Protein AF-A0A1A8ASK8-F1 (afdb_monomer)

Structure (mmCIF, N/CA/C/O backbone):
data_AF-A0A1A8ASK8-F1
#
_entry.id   AF-A0A1A8ASK8-F1
#
loop_
_atom_site.group_PDB
_atom_site.id
_atom_site.type_symbol
_atom_site.label_atom_id
_atom_site.label_alt_id
_atom_site.label_comp_id
_atom_site.label_asym_id
_atom_site.label_entity_id
_atom_site.label_seq_id
_atom_site.pdbx_PDB_ins_code
_atom_site.Cartn_x
_atom_site.Cartn_y
_atom_site.Cartn_z
_atom_site.occupancy
_atom_site.B_iso_or_equiv
_atom_site.auth_seq_id
_atom_site.auth_comp_id
_atom_site.auth_asym_id
_atom_site.auth_atom_id
_atom_site.pdbx_PDB_model_num
ATOM 1 N N . SER A 1 1 ? 4.178 -23.818 9.067 1.00 85.94 1 SER A N 1
ATOM 2 C CA . SER A 1 1 ? 3.754 -25.024 8.319 1.00 85.94 1 SER A CA 1
ATOM 3 C C . SER A 1 1 ? 4.116 -24.909 6.836 1.00 85.94 1 SER A C 1
ATOM 5 O O . SER A 1 1 ? 4.292 -23.798 6.346 1.00 85.94 1 SER A O 1
ATOM 7 N N . LYS A 1 2 ? 4.253 -26.027 6.098 1.00 92.56 2 LYS A N 1
ATOM 8 C CA . LYS A 1 2 ? 4.436 -26.005 4.626 1.00 92.56 2 LYS A CA 1
ATOM 9 C C . LYS A 1 2 ? 3.231 -25.372 3.917 1.00 92.56 2 LYS A C 1
ATOM 11 O O . LYS A 1 2 ? 3.417 -24.671 2.931 1.00 92.56 2 LYS A O 1
ATOM 16 N N . LEU A 1 3 ? 2.033 -25.583 4.465 1.00 93.69 3 LEU A N 1
ATOM 17 C CA . LEU A 1 3 ? 0.782 -25.043 3.930 1.00 93.69 3 LEU A CA 1
ATOM 18 C C . LEU A 1 3 ? 0.718 -23.517 4.053 1.00 93.69 3 LEU A C 1
ATOM 20 O O . LEU A 1 3 ? 0.455 -22.853 3.065 1.00 93.69 3 LEU A O 1
ATOM 24 N N . GLU A 1 4 ? 1.079 -22.954 5.209 1.00 93.44 4 GLU A N 1
ATOM 25 C CA . GLU A 1 4 ? 1.133 -21.490 5.389 1.00 93.44 4 GLU A CA 1
ATOM 26 C C . GLU A 1 4 ? 2.108 -20.823 4.413 1.00 93.44 4 GLU A C 1
ATOM 28 O O . GLU A 1 4 ? 1.830 -19.764 3.864 1.00 93.44 4 GLU A O 1
ATOM 33 N N . LYS A 1 5 ? 3.257 -21.457 4.150 1.00 95.62 5 LYS A N 1
ATOM 34 C CA . LYS A 1 5 ? 4.222 -2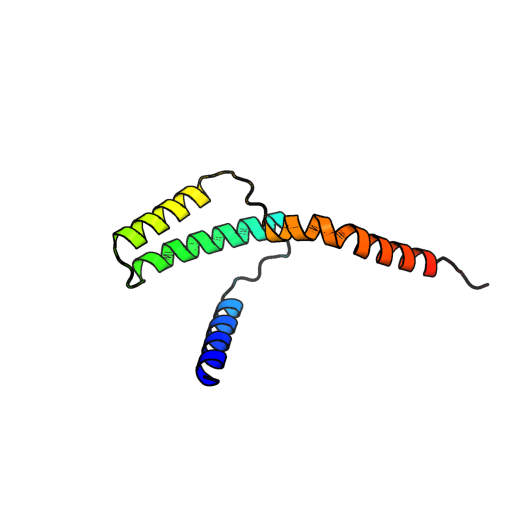0.941 3.170 1.00 95.62 5 LYS A CA 1
ATOM 35 C C . LYS A 1 5 ? 3.666 -20.979 1.743 1.00 95.62 5 LYS A C 1
ATOM 37 O O . LYS A 1 5 ? 3.924 -20.054 0.980 1.00 95.62 5 LYS A O 1
ATOM 42 N N . ALA A 1 6 ? 2.934 -22.035 1.388 1.00 96.12 6 ALA A N 1
ATOM 43 C CA . ALA A 1 6 ? 2.286 -22.150 0.084 1.00 96.12 6 ALA A CA 1
ATOM 44 C C . ALA A 1 6 ? 1.160 -21.118 -0.084 1.00 96.12 6 ALA A C 1
ATOM 46 O O . ALA A 1 6 ? 1.079 -20.497 -1.136 1.00 96.12 6 ALA A O 1
ATOM 47 N N . ASP A 1 7 ? 0.371 -20.874 0.962 1.00 92.75 7 ASP A N 1
ATOM 48 C CA . ASP A 1 7 ? -0.708 -19.880 0.966 1.00 92.75 7 ASP A CA 1
ATOM 49 C C . ASP A 1 7 ? -0.173 -18.447 0.803 1.00 92.75 7 ASP A C 1
ATOM 51 O O . ASP A 1 7 ? -0.628 -17.695 -0.059 1.00 92.75 7 ASP A O 1
ATOM 55 N N . ILE A 1 8 ? 0.897 -18.093 1.528 1.00 93.75 8 ILE A N 1
ATOM 56 C CA . ILE A 1 8 ? 1.588 -16.803 1.355 1.00 93.75 8 ILE A CA 1
ATOM 57 C C . ILE A 1 8 ? 2.098 -16.643 -0.086 1.00 93.75 8 ILE A C 1
ATOM 59 O O . ILE A 1 8 ? 1.964 -15.566 -0.678 1.00 93.75 8 ILE A O 1
ATOM 63 N N . LEU A 1 9 ? 2.680 -17.700 -0.665 1.00 96.56 9 LEU A N 1
ATOM 64 C CA . LEU A 1 9 ? 3.156 -17.678 -2.049 1.00 96.56 9 LEU A CA 1
ATOM 65 C C . LEU A 1 9 ? 2.002 -17.513 -3.036 1.00 96.56 9 LEU A C 1
ATOM 67 O O . LEU A 1 9 ? 2.097 -16.681 -3.935 1.00 96.56 9 LEU A O 1
ATOM 71 N N . GLU A 1 10 ? 0.911 -18.253 -2.864 1.00 95.75 10 GLU A N 1
ATOM 72 C CA . GLU A 1 10 ? -0.262 -18.163 -3.730 1.00 95.75 10 GLU A CA 1
ATOM 73 C C . GLU A 1 10 ? -0.887 -16.765 -3.675 1.00 95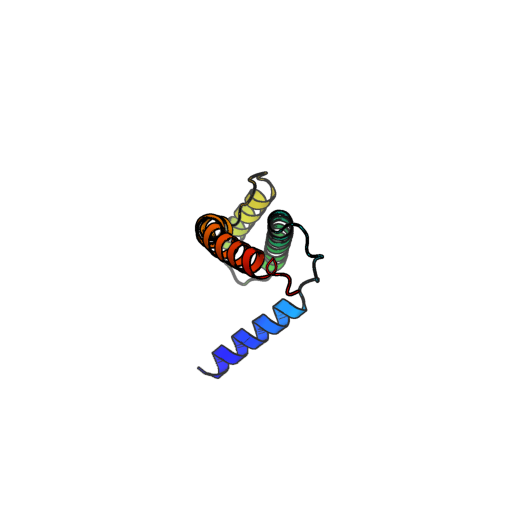.75 10 GLU A C 1
ATOM 75 O O . GLU A 1 10 ? -1.139 -16.151 -4.715 1.00 95.75 10 GLU A O 1
ATOM 80 N N . MET A 1 11 ? -1.061 -16.222 -2.467 1.00 92.62 11 MET A N 1
ATOM 81 C CA . MET A 1 11 ? -1.561 -14.868 -2.251 1.00 92.62 11 MET A CA 1
ATOM 82 C C . MET A 1 11 ? -0.665 -13.823 -2.929 1.00 92.62 11 MET A C 1
ATOM 84 O O . MET A 1 11 ? -1.171 -12.910 -3.583 1.00 92.62 11 MET A O 1
ATOM 88 N N . THR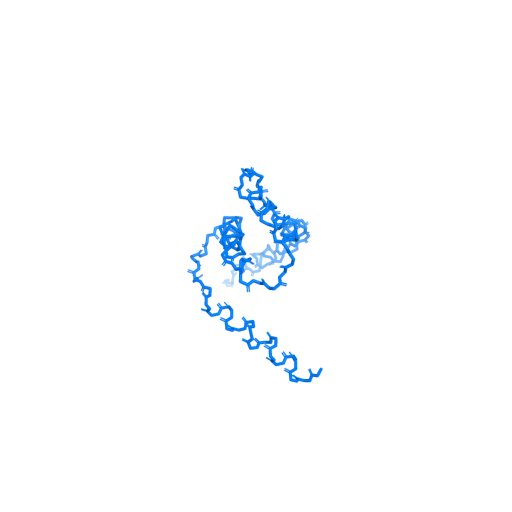 A 1 12 ? 0.659 -13.989 -2.843 1.00 91.19 12 THR A N 1
ATOM 89 C CA . THR A 1 12 ? 1.631 -13.092 -3.485 1.00 91.19 12 THR A CA 1
ATOM 90 C C . THR A 1 12 ? 1.592 -13.203 -5.010 1.00 91.19 12 THR A C 1
ATOM 92 O O . THR A 1 12 ? 1.557 -12.185 -5.695 1.00 91.19 12 THR A O 1
ATOM 95 N N . VAL A 1 13 ? 1.564 -14.417 -5.569 1.00 94.50 13 VAL A N 1
ATOM 96 C CA . VAL A 1 13 ? 1.508 -14.633 -7.026 1.00 94.50 13 VAL A CA 1
ATOM 97 C C . VAL A 1 13 ? 0.230 -14.046 -7.613 1.00 94.50 13 VAL A C 1
ATOM 99 O O . VAL A 1 13 ? 0.281 -13.387 -8.652 1.00 94.50 13 VAL A O 1
ATOM 102 N N . ARG A 1 14 ? -0.908 -14.247 -6.940 1.00 92.12 14 ARG A N 1
ATOM 103 C CA . ARG A 1 14 ? -2.187 -13.652 -7.333 1.00 92.12 14 ARG A CA 1
ATOM 104 C C . ARG A 1 14 ? -2.099 -12.127 -7.318 1.00 92.12 14 ARG A C 1
ATOM 106 O O . ARG A 1 14 ? -2.383 -11.497 -8.328 1.00 92.12 14 ARG A O 1
ATOM 113 N N . PHE A 1 15 ? -1.588 -11.553 -6.228 1.00 85.88 15 PHE A N 1
ATOM 114 C CA . PHE A 1 15 ? -1.377 -10.111 -6.121 1.00 85.88 15 PHE A CA 1
ATOM 115 C C . PHE A 1 15 ? -0.509 -9.557 -7.257 1.00 85.88 15 PHE A C 1
ATOM 117 O O . PHE A 1 15 ? -0.880 -8.552 -7.853 1.00 85.88 15 PHE A O 1
ATOM 124 N N . LEU A 1 16 ? 0.616 -10.210 -7.575 1.00 85.25 16 LEU A N 1
ATOM 125 C CA . LEU A 1 16 ? 1.526 -9.775 -8.638 1.00 85.25 16 LEU A CA 1
ATOM 126 C C . LEU A 1 16 ? 0.890 -9.855 -10.030 1.00 85.25 16 LEU A C 1
ATOM 128 O O . LEU A 1 16 ? 1.159 -8.994 -10.861 1.00 85.25 16 LEU A O 1
ATOM 132 N N . ARG A 1 17 ? 0.040 -10.858 -10.285 1.00 87.00 17 ARG A N 1
ATOM 133 C CA . ARG A 1 17 ? -0.718 -10.975 -11.542 1.00 87.00 17 ARG A CA 1
ATOM 134 C C . ARG A 1 17 ? -1.753 -9.870 -11.718 1.00 87.00 17 ARG A C 1
ATOM 136 O O . ARG A 1 17 ? -1.976 -9.438 -12.843 1.00 87.00 17 ARG A O 1
ATOM 143 N N . ASP A 1 18 ? -2.352 -9.418 -10.622 1.00 84.50 18 ASP A N 1
ATOM 144 C CA . ASP A 1 18 ? -3.373 -8.368 -10.636 1.00 84.50 18 ASP A CA 1
ATOM 145 C C . ASP A 1 18 ? -2.773 -6.955 -10.769 1.00 84.50 18 ASP A C 1
ATOM 147 O O . ASP A 1 18 ? -3.512 -5.977 -10.907 1.00 84.50 18 ASP A O 1
ATOM 151 N N . LEU A 1 19 ? -1.443 -6.807 -10.696 1.00 78.62 19 LEU A N 1
ATOM 152 C CA . LEU A 1 19 ? -0.795 -5.513 -10.884 1.00 78.62 19 LEU A CA 1
ATOM 153 C C . LEU A 1 19 ? -0.777 -5.129 -12.372 1.00 78.62 19 LEU A C 1
ATOM 155 O O . LEU A 1 19 ? -0.353 -5.928 -13.211 1.00 78.62 19 LEU A O 1
ATOM 159 N N . PRO A 1 20 ? -1.167 -3.890 -12.722 1.00 74.00 20 PRO A N 1
ATOM 160 C CA . PRO A 1 20 ? -1.030 -3.413 -14.088 1.00 74.00 20 PRO A CA 1
ATOM 161 C C . PRO A 1 20 ? 0.451 -3.409 -14.479 1.00 74.00 20 PRO A C 1
ATOM 163 O O . PRO A 1 20 ? 1.299 -2.906 -13.740 1.00 74.00 20 PRO A O 1
ATOM 166 N N . SER A 1 21 ? 0.770 -3.954 -15.656 1.00 68.44 21 SER A N 1
ATOM 167 C CA . SER A 1 21 ? 2.115 -3.831 -16.223 1.00 68.44 21 SER A CA 1
ATOM 168 C C . SER A 1 21 ? 2.393 -2.363 -16.526 1.00 68.44 21 SER A C 1
ATOM 170 O O . SER A 1 21 ? 1.865 -1.802 -17.484 1.00 68.44 21 SER A O 1
ATOM 172 N N . SER A 1 22 ? 3.201 -1.722 -15.683 1.00 64.56 22 SER A N 1
ATOM 173 C CA . SER A 1 22 ? 3.689 -0.375 -15.958 1.00 64.56 22 SER A CA 1
ATOM 174 C C . SER A 1 22 ? 4.737 -0.446 -17.069 1.00 64.56 22 SER A C 1
ATOM 176 O O . SER A 1 22 ? 5.633 -1.291 -16.993 1.00 64.56 22 SER A O 1
ATOM 178 N N . PRO A 1 23 ? 4.705 0.463 -18.059 1.00 64.81 23 PRO A N 1
ATOM 179 C CA . PRO A 1 23 ? 5.857 0.692 -18.917 1.00 64.81 23 PRO A CA 1
ATOM 180 C C . PRO A 1 23 ? 7.080 0.958 -18.037 1.00 64.81 23 PRO A C 1
ATOM 182 O O . PRO A 1 23 ? 6.974 1.674 -17.033 1.00 64.81 23 PRO A O 1
ATOM 185 N N . VAL A 1 24 ? 8.225 0.380 -18.397 1.00 62.12 24 VAL A N 1
ATOM 186 C CA . VAL A 1 24 ? 9.492 0.625 -17.701 1.00 62.12 24 VAL A CA 1
ATOM 187 C C . VAL A 1 24 ? 9.895 2.077 -17.970 1.00 62.12 24 VAL A C 1
ATOM 189 O O . VAL A 1 24 ? 10.485 2.391 -18.998 1.00 62.12 24 VAL A O 1
ATOM 192 N N . LYS A 1 25 ? 9.486 2.978 -17.074 1.00 64.06 25 LYS A N 1
ATOM 193 C CA . LYS A 1 25 ? 9.967 4.362 -16.995 1.00 64.06 25 LYS A CA 1
ATOM 194 C C . LYS A 1 25 ? 11.276 4.400 -16.204 1.00 64.06 25 LYS A C 1
ATOM 196 O O . LYS A 1 25 ? 11.692 3.385 -15.640 1.00 64.06 25 LYS A O 1
ATOM 201 N N . ASP A 1 26 ? 11.894 5.576 -16.119 1.00 74.81 26 ASP A N 1
ATOM 202 C CA . ASP A 1 26 ? 12.994 5.824 -15.188 1.00 74.81 26 ASP A CA 1
ATOM 203 C C . ASP A 1 26 ? 12.661 5.285 -13.790 1.00 74.81 26 ASP A C 1
ATOM 205 O O . ASP A 1 26 ? 11.540 5.432 -13.293 1.00 74.81 26 ASP A O 1
ATOM 209 N N . SER A 1 27 ? 13.633 4.633 -13.148 1.00 70.31 27 SER A N 1
ATOM 210 C CA . SER A 1 27 ? 13.413 3.884 -11.900 1.00 70.31 27 SER A CA 1
ATOM 211 C C . SER A 1 27 ? 12.804 4.748 -10.787 1.00 70.31 27 SER A C 1
ATOM 213 O O . SER A 1 27 ? 11.967 4.278 -10.015 1.00 70.31 27 SER A O 1
ATOM 215 N N . ALA A 1 28 ? 13.166 6.032 -10.747 1.00 70.75 28 ALA A N 1
ATOM 216 C CA . ALA A 1 28 ? 12.623 7.007 -9.809 1.00 70.75 28 ALA A CA 1
ATOM 217 C C . ALA A 1 28 ? 11.146 7.351 -10.085 1.00 70.75 28 ALA A C 1
ATOM 219 O O . ALA A 1 28 ? 10.367 7.495 -9.141 1.00 70.75 28 ALA A O 1
ATOM 220 N N . ASP A 1 29 ? 10.747 7.454 -11.356 1.00 74.94 29 ASP A N 1
ATOM 221 C CA . ASP A 1 29 ? 9.357 7.707 -11.752 1.00 74.94 29 ASP A CA 1
ATOM 222 C C . ASP A 1 29 ? 8.487 6.468 -11.555 1.00 74.94 29 ASP A C 1
ATOM 224 O O . ASP A 1 29 ? 7.389 6.564 -11.011 1.00 74.94 29 ASP A O 1
ATOM 228 N N . SER A 1 30 ? 9.002 5.288 -11.917 1.00 78.44 30 SER A N 1
ATOM 229 C CA . SER A 1 30 ? 8.312 4.019 -11.682 1.00 78.44 30 SER A CA 1
ATOM 230 C C . SER A 1 30 ? 8.055 3.783 -10.192 1.00 78.44 30 SER A C 1
ATOM 232 O O . SER A 1 30 ? 6.983 3.299 -9.830 1.00 78.44 30 SER A O 1
ATOM 234 N N . TYR A 1 31 ? 9.011 4.131 -9.323 1.00 80.44 31 TYR A N 1
ATOM 235 C CA . TYR A 1 31 ? 8.819 4.057 -7.877 1.00 80.44 31 TYR A CA 1
ATOM 236 C C . TYR A 1 31 ? 7.743 5.034 -7.398 1.00 80.44 31 TYR A C 1
ATOM 238 O O . TYR A 1 31 ? 6.864 4.630 -6.643 1.00 80.44 31 TYR A O 1
ATOM 246 N N . ARG A 1 32 ? 7.782 6.302 -7.835 1.00 78.94 32 ARG A N 1
ATOM 247 C CA . ARG A 1 32 ? 6.793 7.317 -7.433 1.00 78.94 32 ARG A CA 1
ATOM 248 C C . ARG A 1 32 ? 5.373 6.909 -7.798 1.00 78.94 32 ARG A C 1
ATOM 250 O O . ARG A 1 32 ? 4.494 6.930 -6.940 1.00 78.94 32 ARG A O 1
ATOM 257 N N . GLU A 1 33 ? 5.167 6.507 -9.047 1.00 82.00 33 GLU A N 1
ATOM 258 C CA . GLU A 1 33 ? 3.855 6.078 -9.528 1.00 82.00 33 GLU A CA 1
ATOM 259 C C . GLU A 1 33 ? 3.393 4.799 -8.821 1.00 82.00 33 GLU A C 1
ATOM 261 O O . GLU A 1 33 ? 2.253 4.723 -8.362 1.00 82.00 33 GLU A O 1
ATOM 266 N N . GLY A 1 34 ? 4.291 3.824 -8.634 1.00 82.00 34 GLY A N 1
ATOM 267 C CA . GLY A 1 34 ? 3.990 2.596 -7.895 1.00 82.00 34 GLY A CA 1
ATOM 268 C C . GLY A 1 34 ? 3.643 2.851 -6.426 1.00 82.00 34 GLY A C 1
ATOM 269 O O . GLY A 1 34 ? 2.692 2.273 -5.899 1.00 82.00 34 GLY A O 1
ATOM 270 N N . TYR A 1 35 ? 4.365 3.758 -5.768 1.00 85.38 35 TYR A N 1
ATOM 271 C CA . TYR A 1 35 ? 4.100 4.159 -4.390 1.00 85.38 35 TYR A CA 1
ATOM 272 C C . TYR A 1 35 ? 2.749 4.872 -4.265 1.00 85.38 35 TYR A C 1
ATOM 274 O O . TYR A 1 35 ? 1.952 4.522 -3.396 1.00 85.38 35 TYR A O 1
ATOM 282 N N . LYS A 1 36 ? 2.430 5.796 -5.180 1.00 86.44 36 LYS A N 1
ATOM 283 C CA . LYS A 1 36 ? 1.129 6.480 -5.220 1.00 86.44 36 LYS A CA 1
ATOM 284 C C . LYS A 1 36 ? -0.029 5.504 -5.448 1.00 86.44 36 LYS A C 1
ATOM 286 O O . LYS A 1 36 ? -1.022 5.561 -4.724 1.00 86.44 36 LYS A O 1
ATOM 291 N N . ALA A 1 37 ? 0.110 4.582 -6.401 1.00 87.56 37 ALA A N 1
ATOM 292 C CA . ALA A 1 37 ? -0.885 3.542 -6.655 1.00 87.56 37 ALA A CA 1
ATOM 293 C C . ALA A 1 37 ? -1.080 2.625 -5.433 1.00 87.56 37 ALA A C 1
ATOM 295 O O . ALA A 1 37 ? -2.205 2.246 -5.106 1.00 87.56 37 ALA A O 1
ATOM 296 N N . CYS A 1 38 ? 0.005 2.306 -4.719 1.00 87.94 38 CYS A N 1
ATOM 297 C CA . CYS A 1 38 ? -0.048 1.545 -3.473 1.00 87.94 38 CYS A CA 1
ATOM 298 C C . CYS A 1 38 ? -0.841 2.288 -2.388 1.00 87.94 38 CYS A C 1
ATOM 300 O O . CYS A 1 38 ? -1.769 1.716 -1.818 1.00 87.94 38 CYS A O 1
ATOM 302 N N . LEU A 1 39 ? -0.545 3.570 -2.156 1.00 90.69 39 LEU A N 1
ATOM 303 C CA . LEU A 1 39 ? -1.273 4.406 -1.196 1.00 90.69 39 LEU A CA 1
ATOM 304 C C . LEU A 1 39 ? -2.776 4.464 -1.508 1.00 90.69 39 LEU A C 1
ATOM 306 O O . LEU A 1 39 ? -3.598 4.234 -0.623 1.00 90.69 39 LEU A O 1
ATOM 310 N N . GLN A 1 40 ? -3.144 4.665 -2.776 1.00 90.38 40 GLN A N 1
ATOM 311 C CA . GLN A 1 40 ? -4.545 4.644 -3.212 1.00 90.38 40 GLN A CA 1
ATOM 312 C C . GLN A 1 40 ? -5.221 3.292 -2.936 1.00 90.38 40 GLN A C 1
ATOM 314 O O . GLN A 1 40 ? -6.359 3.247 -2.461 1.00 90.38 40 GLN A O 1
ATOM 319 N N . ARG A 1 41 ? -4.518 2.180 -3.193 1.00 90.25 41 ARG A N 1
ATOM 320 C CA . ARG A 1 41 ? -5.020 0.829 -2.907 1.00 90.25 41 ARG A CA 1
ATOM 321 C C . ARG A 1 41 ? -5.227 0.612 -1.409 1.00 90.25 41 ARG A C 1
ATOM 323 O O . ARG A 1 41 ? -6.235 0.021 -1.032 1.00 90.25 41 ARG A O 1
ATOM 330 N N . VAL A 1 42 ? -4.323 1.109 -0.563 1.00 91.25 42 VAL A N 1
ATOM 331 C CA . VAL A 1 42 ? -4.470 1.056 0.900 1.00 91.25 42 VAL A CA 1
ATOM 332 C C . VAL A 1 42 ? -5.714 1.825 1.340 1.00 91.25 42 VAL A C 1
ATOM 334 O O . VAL A 1 42 ? -6.553 1.246 2.027 1.00 91.25 42 VAL A O 1
ATOM 337 N N . SER A 1 43 ? -5.906 3.069 0.887 1.00 91.25 43 SER A N 1
ATOM 338 C CA . SER A 1 43 ? -7.109 3.855 1.210 1.00 91.25 43 SER A CA 1
ATOM 339 C C . SER A 1 43 ? -8.411 3.144 0.835 1.00 91.25 43 SER A C 1
ATOM 341 O O . SER A 1 43 ? -9.366 3.180 1.603 1.00 91.25 43 SER A O 1
ATOM 343 N N . ALA A 1 44 ? -8.454 2.461 -0.313 1.00 91.44 44 ALA A N 1
ATOM 344 C CA . ALA A 1 44 ? -9.639 1.726 -0.762 1.00 91.44 44 ALA A CA 1
ATOM 345 C C . ALA A 1 44 ? -9.904 0.422 0.022 1.00 91.44 44 ALA A C 1
ATOM 347 O O . ALA A 1 44 ? -11.028 -0.092 0.012 1.00 91.44 44 ALA A O 1
ATOM 348 N N . LEU A 1 45 ? -8.874 -0.143 0.659 1.00 90.94 45 LEU A N 1
ATOM 349 C CA . LEU A 1 45 ? -8.963 -1.381 1.435 1.00 90.94 45 LEU A CA 1
ATOM 350 C C . LEU A 1 45 ? -9.192 -1.136 2.926 1.00 90.94 45 LEU A C 1
ATOM 352 O O . LEU A 1 45 ? -9.822 -1.979 3.556 1.00 90.94 45 LEU A O 1
ATOM 356 N N . LEU A 1 46 ? -8.741 -0.003 3.474 1.00 90.69 46 LEU A N 1
ATOM 357 C CA . LEU A 1 46 ? -8.888 0.339 4.895 1.00 90.69 46 LEU A CA 1
ATOM 358 C C . LEU A 1 46 ? -10.323 0.171 5.427 1.00 90.69 46 LEU A C 1
ATOM 360 O O . LEU A 1 46 ? -10.477 -0.494 6.443 1.00 90.69 46 LEU A O 1
ATOM 364 N N . PRO A 1 47 ? -11.391 0.641 4.749 1.00 88.50 47 PRO A N 1
ATOM 365 C CA . PRO A 1 47 ? -12.759 0.459 5.247 1.00 88.50 47 PRO A CA 1
ATOM 366 C C . PRO A 1 47 ? -13.230 -1.002 5.297 1.00 88.50 47 PRO A C 1
ATOM 368 O O . PRO A 1 47 ? -14.283 -1.289 5.855 1.00 88.50 47 PRO A O 1
ATOM 371 N N . LYS A 1 48 ? -12.498 -1.921 4.655 1.00 91.31 48 LYS A N 1
ATOM 372 C CA . LYS A 1 48 ? -12.822 -3.351 4.572 1.00 91.31 48 LYS A CA 1
ATOM 373 C C . LYS A 1 48 ? -12.031 -4.185 5.580 1.00 91.31 48 LYS A C 1
ATOM 375 O O . LYS A 1 48 ? -12.229 -5.397 5.635 1.00 91.31 48 LYS A O 1
ATOM 380 N N . THR A 1 49 ? -11.105 -3.580 6.324 1.00 88.56 49 THR A N 1
ATOM 381 C CA . THR A 1 49 ? -10.345 -4.282 7.358 1.00 88.56 49 THR A CA 1
ATOM 382 C C . THR A 1 49 ? -11.125 -4.289 8.669 1.00 88.56 49 THR A C 1
ATOM 384 O O . THR A 1 49 ? -11.931 -3.407 8.946 1.00 88.56 49 THR A O 1
ATOM 387 N N . SER A 1 50 ? -10.874 -5.288 9.511 1.00 91.62 50 SER A N 1
ATOM 388 C CA . SER A 1 50 ? -11.448 -5.381 10.858 1.00 91.62 50 SER A CA 1
ATOM 389 C C . SER A 1 50 ? -10.664 -4.556 11.892 1.00 91.62 50 SER A C 1
ATOM 391 O O . SER A 1 50 ? -10.604 -4.938 13.060 1.00 91.62 50 SER A O 1
ATOM 393 N N . MET A 1 51 ? -9.967 -3.502 11.459 1.00 88.31 51 MET A N 1
ATOM 394 C CA . MET A 1 51 ? -9.150 -2.662 12.337 1.00 88.31 51 MET A CA 1
ATOM 395 C C . MET A 1 51 ? -10.029 -1.743 13.186 1.00 88.31 51 MET A C 1
ATOM 397 O O . MET A 1 51 ? -11.139 -1.385 12.789 1.00 88.31 51 MET A O 1
ATOM 401 N N . ASP A 1 52 ? -9.521 -1.344 14.352 1.00 93.69 52 ASP A N 1
ATOM 402 C CA . ASP A 1 52 ? -10.197 -0.351 15.178 1.00 93.69 52 ASP A CA 1
ATOM 403 C C . ASP A 1 52 ? -10.266 1.010 14.466 1.00 93.69 52 ASP A C 1
ATOM 405 O O . ASP A 1 52 ? -9.441 1.336 13.605 1.00 93.69 52 ASP A O 1
ATOM 409 N N . GLN A 1 53 ? -11.274 1.805 14.825 1.00 90.19 53 GLN A N 1
ATOM 410 C CA . GLN A 1 53 ? -11.563 3.074 14.162 1.00 90.19 53 GLN A CA 1
ATOM 411 C C . GLN A 1 53 ? -10.404 4.071 14.282 1.00 90.19 53 GLN A C 1
ATOM 413 O O . GLN A 1 53 ? -10.095 4.757 13.307 1.00 90.19 53 GLN A O 1
ATOM 418 N N . ASP A 1 54 ? -9.717 4.102 15.425 1.00 92.81 54 ASP A N 1
ATOM 419 C CA . ASP A 1 54 ? -8.594 5.011 15.646 1.00 92.81 54 ASP A CA 1
ATOM 420 C C . ASP A 1 54 ? -7.380 4.602 14.805 1.00 92.81 54 ASP A C 1
ATOM 422 O O . ASP A 1 54 ? -6.699 5.453 14.233 1.00 92.81 54 ASP A O 1
ATOM 426 N N . ALA A 1 55 ? -7.092 3.305 14.683 1.00 92.25 55 ALA A N 1
ATOM 427 C CA . ALA A 1 55 ? -6.037 2.810 13.809 1.00 92.25 55 ALA A CA 1
ATOM 428 C C . ALA A 1 55 ? -6.365 3.057 12.336 1.00 92.25 55 ALA A C 1
ATOM 430 O O . ALA A 1 55 ? -5.493 3.522 11.601 1.00 92.25 55 ALA A O 1
ATOM 431 N N . CYS A 1 56 ? -7.608 2.819 11.912 1.00 92.25 56 CYS A N 1
ATOM 432 C CA . CYS A 1 56 ? -8.070 3.176 10.572 1.00 92.25 56 CYS A CA 1
ATOM 433 C C . CYS A 1 56 ? -7.867 4.669 10.287 1.00 92.25 56 CYS A C 1
ATOM 435 O O . CYS A 1 56 ? -7.329 5.019 9.235 1.00 92.25 56 CYS A O 1
ATOM 437 N N . GLN A 1 57 ? -8.224 5.538 11.236 1.00 92.06 57 GLN A N 1
ATOM 438 C CA . GLN A 1 57 ? -8.073 6.985 11.108 1.00 92.06 57 GLN A CA 1
ATOM 439 C C . GLN A 1 57 ? -6.599 7.400 10.999 1.00 92.06 57 GLN A C 1
ATOM 441 O O . GLN A 1 57 ? -6.234 8.108 10.061 1.00 92.06 57 GLN A O 1
ATOM 446 N N . ARG A 1 58 ? -5.722 6.896 11.881 1.00 94.12 58 ARG A N 1
ATOM 447 C CA . ARG A 1 58 ? -4.278 7.198 11.838 1.00 94.12 58 ARG A CA 1
ATOM 448 C C . ARG A 1 58 ? -3.630 6.763 10.526 1.00 94.12 58 ARG A C 1
ATOM 450 O O . ARG A 1 58 ? -2.810 7.490 9.969 1.00 94.12 58 ARG A O 1
ATOM 457 N N . VAL A 1 59 ? -3.982 5.578 10.019 1.00 93.00 59 VAL A N 1
ATOM 458 C CA . VAL A 1 59 ? -3.447 5.103 8.734 1.00 93.00 59 VAL A CA 1
ATOM 459 C C . VAL A 1 59 ? -4.002 5.944 7.586 1.00 93.00 59 VAL A C 1
ATOM 461 O O . VAL A 1 59 ? -3.249 6.307 6.686 1.00 93.00 59 VAL A O 1
ATOM 464 N N . HIS A 1 60 ? -5.285 6.305 7.620 1.00 91.62 60 HIS A N 1
ATOM 465 C CA . HIS A 1 60 ? -5.877 7.171 6.606 1.00 91.62 60 HIS A CA 1
ATOM 466 C C . HIS A 1 60 ? -5.193 8.548 6.559 1.00 91.62 60 HIS A C 1
ATOM 468 O O . HIS A 1 60 ? -4.810 8.998 5.480 1.00 91.62 60 HIS A O 1
ATOM 474 N N . GLU A 1 61 ? -4.962 9.187 7.707 1.00 92.81 61 GLU A N 1
ATOM 475 C CA . GLU A 1 61 ? -4.231 10.459 7.811 1.00 92.81 61 GLU A CA 1
ATOM 476 C C . GLU A 1 61 ? -2.807 10.355 7.269 1.00 92.81 61 GLU A C 1
ATOM 478 O O . GLU A 1 61 ? -2.399 11.176 6.447 1.00 92.81 61 GLU A O 1
ATOM 483 N N . PHE A 1 62 ? -2.077 9.302 7.651 1.00 91.94 62 PHE A N 1
ATOM 484 C CA . PHE A 1 62 ? -0.741 9.039 7.123 1.00 91.94 62 PHE A CA 1
ATOM 485 C C . PHE A 1 62 ? -0.744 8.927 5.594 1.00 91.94 62 PHE A C 1
ATOM 487 O O . PHE A 1 62 ? 0.124 9.497 4.927 1.00 91.94 62 PHE A O 1
ATOM 494 N N . VAL A 1 63 ? -1.718 8.215 5.020 1.00 90.81 63 VAL A N 1
ATOM 495 C CA . VAL A 1 63 ? -1.833 8.059 3.567 1.00 90.81 63 VAL A CA 1
ATOM 496 C C . VAL A 1 63 ? -2.116 9.405 2.896 1.00 90.81 63 VAL A C 1
ATOM 498 O O . VAL A 1 63 ? -1.429 9.755 1.936 1.00 90.81 63 VAL A O 1
ATOM 501 N N . GLN A 1 64 ? -3.057 10.193 3.421 1.00 89.31 64 GLN A N 1
ATOM 502 C CA . GLN A 1 64 ? -3.377 11.522 2.884 1.00 89.31 64 GLN A CA 1
ATOM 503 C C . GLN A 1 64 ? -2.177 12.474 2.942 1.00 89.31 64 GLN A C 1
ATOM 505 O O . GLN A 1 64 ? -1.889 13.189 1.976 1.00 89.31 64 GLN A O 1
ATOM 510 N N . GLN A 1 65 ? -1.430 12.449 4.044 1.00 88.94 65 GLN A N 1
ATOM 511 C CA . GLN A 1 65 ? -0.234 13.264 4.199 1.00 88.94 65 GLN A CA 1
ATOM 512 C C . GLN A 1 65 ? 0.866 12.817 3.229 1.00 88.94 65 GLN A C 1
ATOM 514 O O . GLN A 1 65 ? 1.447 13.648 2.530 1.00 88.94 65 GLN A O 1
ATOM 519 N N . SER A 1 66 ? 1.068 11.507 3.081 1.00 86.88 66 SER A N 1
ATOM 520 C CA . SER A 1 66 ? 2.030 10.925 2.136 1.00 86.88 66 SER A CA 1
ATOM 521 C C . SER A 1 66 ? 1.708 11.250 0.672 1.00 86.88 66 SER A C 1
ATOM 523 O O . SER A 1 66 ? 2.623 11.395 -0.133 1.00 86.88 66 SER A O 1
ATOM 525 N N . MET A 1 67 ? 0.427 11.401 0.316 1.00 81.88 67 MET A N 1
ATOM 526 C CA . MET A 1 67 ? -0.000 11.827 -1.026 1.00 81.88 67 MET A CA 1
ATOM 527 C C . MET A 1 67 ? 0.151 13.336 -1.269 1.00 81.88 67 MET A C 1
ATOM 529 O O . MET A 1 67 ? 0.360 13.743 -2.410 1.00 81.88 67 MET A O 1
ATOM 533 N N . SER A 1 68 ? 0.021 14.154 -0.220 1.00 76.50 68 SER A N 1
ATOM 534 C CA . SER A 1 68 ? 0.043 15.623 -0.307 1.00 76.50 68 SER A CA 1
ATOM 535 C C . SER A 1 68 ? 1.454 16.201 -0.277 1.00 76.50 68 SER A C 1
ATOM 537 O O . SER A 1 68 ? 1.700 17.285 -0.805 1.00 76.50 68 SER A O 1
ATOM 539 N N . THR A 1 69 ? 2.393 15.502 0.359 1.00 68.56 69 THR A N 1
ATOM 540 C CA . THR A 1 69 ? 3.767 15.986 0.437 1.00 68.56 69 THR A CA 1
ATOM 541 C C . THR A 1 69 ? 4.454 15.772 -0.913 1.00 68.56 69 THR A C 1
ATOM 543 O O . THR A 1 69 ? 4.700 14.639 -1.316 1.00 68.56 69 THR A O 1
ATOM 546 N N . THR A 1 70 ? 4.865 16.855 -1.579 1.00 57.47 70 THR A N 1
ATOM 547 C CA . THR A 1 70 ? 5.844 16.850 -2.688 1.00 57.47 70 THR A CA 1
ATOM 548 C C . THR A 1 70 ? 7.249 16.493 -2.177 1.00 57.47 70 THR A C 1
ATOM 550 O O . THR A 1 70 ? 8.254 17.057 -2.600 1.00 57.47 70 THR A O 1
ATOM 553 N N . VAL A 1 71 ? 7.350 15.596 -1.196 1.00 53.28 71 VAL A N 1
ATOM 554 C CA . VAL A 1 71 ? 8.626 15.007 -0.811 1.00 53.28 71 VAL A CA 1
ATOM 555 C C . VAL A 1 71 ? 8.938 14.062 -1.940 1.00 53.28 71 VAL A C 1
ATOM 557 O O . VAL A 1 71 ? 8.172 13.132 -2.159 1.00 53.28 71 VAL A O 1
ATOM 560 N N . THR A 1 72 ? 10.023 14.307 -2.670 1.00 54.44 72 THR A N 1
ATOM 561 C CA . THR A 1 72 ? 10.606 13.331 -3.586 1.00 54.44 72 THR A CA 1
ATOM 562 C C . THR A 1 72 ? 10.778 12.054 -2.769 1.00 54.44 72 THR A C 1
ATOM 564 O O . THR A 1 72 ? 11.688 12.001 -1.938 1.00 54.44 72 THR A O 1
ATOM 567 N N . PRO A 1 73 ? 9.888 11.050 -2.887 1.00 55.97 73 PRO A N 1
ATOM 568 C CA . PRO A 1 73 ? 10.002 9.885 -2.051 1.00 55.97 73 PRO A CA 1
ATOM 569 C C . PRO A 1 73 ? 11.091 9.090 -2.748 1.00 55.97 73 PRO A C 1
ATOM 571 O O . PRO A 1 73 ? 10.876 8.440 -3.769 1.00 55.97 73 PRO A O 1
ATOM 574 N N . THR A 1 74 ? 12.321 9.286 -2.303 1.00 60.53 74 THR A N 1
ATOM 575 C CA . THR A 1 74 ? 13.448 8.542 -2.830 1.00 60.53 74 THR A CA 1
ATOM 576 C C . THR A 1 74 ? 13.444 7.219 -2.093 1.00 60.53 74 THR A C 1
ATOM 578 O O . THR A 1 74 ? 13.470 7.183 -0.864 1.00 60.53 74 THR A O 1
ATOM 581 N N . CYS A 1 75 ? 13.355 6.122 -2.837 1.00 64.50 75 CYS A N 1
ATOM 582 C CA . CYS A 1 75 ? 13.479 4.781 -2.285 1.00 64.50 75 CYS A CA 1
ATOM 583 C C . CYS A 1 75 ? 14.779 4.702 -1.463 1.00 64.50 75 CYS A C 1
ATOM 585 O O . CYS A 1 75 ? 15.871 4.642 -2.029 1.00 64.50 75 CYS A O 1
ATOM 587 N N . LEU A 1 76 ? 14.672 4.709 -0.128 1.00 63.06 76 LEU A N 1
ATOM 588 C CA . LEU A 1 76 ? 15.829 4.707 0.780 1.00 63.06 76 LEU A CA 1
ATOM 589 C C . LEU A 1 76 ? 16.743 3.500 0.519 1.00 63.06 76 LEU A C 1
ATOM 591 O O . LEU A 1 76 ? 17.965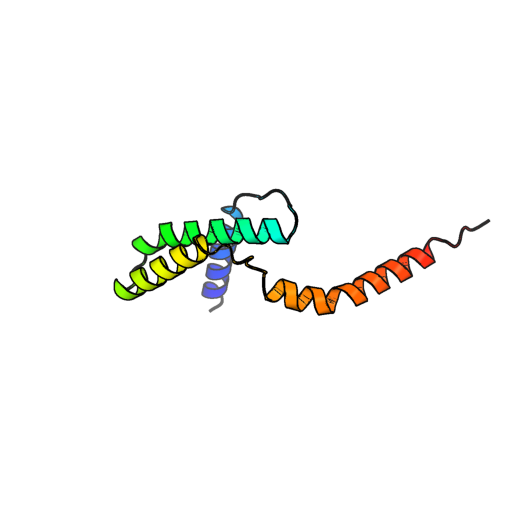 3.616 0.562 1.00 63.06 76 LEU A O 1
ATOM 595 N N . ASN A 1 77 ? 16.148 2.363 0.150 1.00 61.16 77 ASN A N 1
ATOM 596 C CA . ASN A 1 77 ? 16.873 1.159 -0.258 1.00 61.16 77 ASN A CA 1
ATOM 597 C C . ASN A 1 77 ? 17.643 1.345 -1.576 1.00 61.16 77 ASN A C 1
ATOM 599 O O . ASN A 1 77 ? 18.781 0.902 -1.704 1.00 61.16 77 ASN A O 1
ATOM 603 N N . CYS A 1 78 ? 17.054 2.043 -2.542 1.00 58.12 78 CYS A N 1
ATOM 604 C CA . CYS A 1 78 ? 17.654 2.304 -3.843 1.00 58.12 78 CYS A CA 1
ATOM 605 C C . CYS A 1 78 ? 18.792 3.332 -3.729 1.00 58.12 78 CYS A C 1
ATOM 607 O O . CYS A 1 78 ? 19.814 3.180 -4.388 1.00 58.12 78 CYS A O 1
ATOM 609 N N . CYS A 1 79 ? 18.668 4.324 -2.840 1.00 55.69 79 CYS A N 1
ATOM 610 C 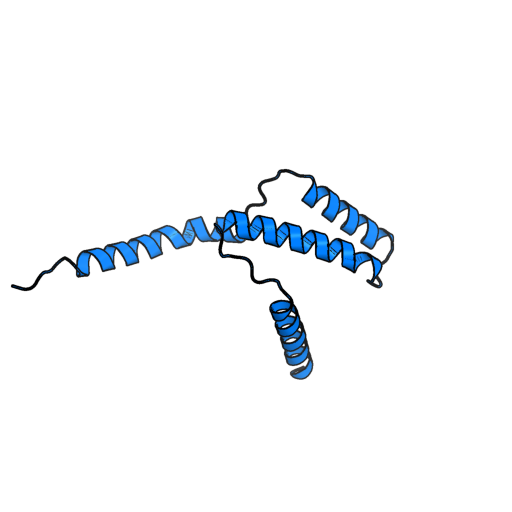CA . CYS A 1 79 ? 19.744 5.265 -2.504 1.00 55.69 79 CYS A CA 1
ATOM 611 C C . CYS A 1 79 ? 20.907 4.600 -1.752 1.00 55.69 79 CYS A C 1
ATOM 613 O O . CYS A 1 79 ? 22.075 4.918 -1.982 1.00 55.69 79 CYS A O 1
ATOM 615 N N . ALA A 1 80 ? 20.604 3.648 -0.865 1.00 55.28 80 ALA A N 1
ATOM 616 C CA . ALA A 1 80 ? 21.621 2.875 -0.157 1.00 55.28 80 ALA A CA 1
ATOM 617 C C . ALA A 1 80 ? 22.372 1.903 -1.088 1.00 55.28 80 ALA A C 1
ATOM 619 O O . ALA A 1 80 ? 23.558 1.648 -0.885 1.00 55.28 80 ALA A O 1
ATOM 620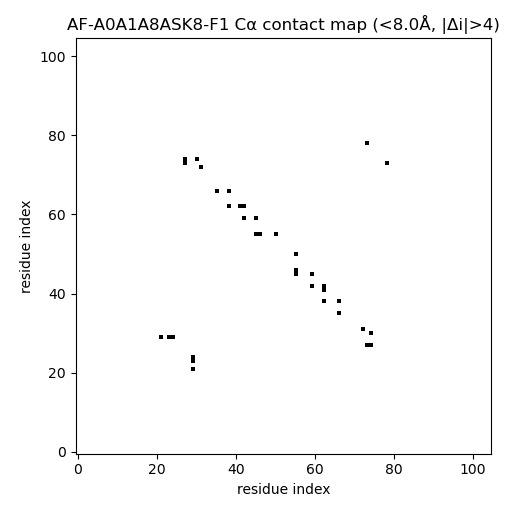 N N . GLN A 1 81 ? 21.707 1.379 -2.125 1.00 50.81 81 GLN A N 1
ATOM 621 C CA . GLN A 1 81 ? 22.311 0.464 -3.099 1.00 50.81 81 GLN A CA 1
ATOM 622 C C . GLN A 1 81 ? 23.027 1.185 -4.248 1.00 50.81 81 GLN A C 1
ATOM 624 O O . GLN A 1 81 ? 24.090 0.726 -4.666 1.00 50.81 81 GLN A O 1
ATOM 629 N N . SER A 1 82 ? 22.528 2.330 -4.729 1.00 48.56 82 SER A N 1
ATOM 630 C CA . SER A 1 82 ? 23.188 3.104 -5.794 1.00 48.56 82 SER A CA 1
ATOM 631 C C . SER A 1 82 ? 24.573 3.605 -5.374 1.00 48.56 82 SER A C 1
ATOM 633 O O . SER A 1 82 ? 25.504 3.583 -6.175 1.00 48.56 82 SER A O 1
ATOM 635 N N . SER A 1 83 ? 24.754 3.951 -4.096 1.00 49.94 83 SER A N 1
ATOM 636 C CA . SER A 1 83 ? 26.060 4.355 -3.555 1.00 49.94 83 SER A CA 1
ATOM 637 C C . SER A 1 83 ? 27.081 3.211 -3.457 1.00 49.94 83 SER A C 1
ATOM 639 O O . SER A 1 83 ? 28.281 3.476 -3.454 1.00 49.94 83 SER A O 1
ATOM 641 N N . ARG A 1 84 ? 26.646 1.941 -3.414 1.00 50.47 84 ARG A N 1
ATOM 642 C CA . ARG A 1 84 ? 27.544 0.780 -3.240 1.00 50.47 84 ARG A CA 1
ATOM 643 C C . ARG A 1 84 ? 27.718 -0.084 -4.493 1.00 50.47 84 ARG A C 1
ATOM 645 O O . ARG A 1 84 ? 28.770 -0.696 -4.647 1.00 50.47 84 ARG A O 1
ATOM 652 N N . ALA A 1 85 ? 26.735 -0.133 -5.393 1.00 52.06 85 ALA A N 1
ATOM 653 C CA . ALA A 1 85 ? 26.738 -1.057 -6.535 1.00 52.06 85 ALA A CA 1
ATOM 654 C C . ALA A 1 85 ? 27.225 -0.440 -7.861 1.00 52.06 85 ALA A C 1
ATOM 656 O O . ALA A 1 85 ? 27.678 -1.167 -8.746 1.00 52.06 85 ALA A O 1
ATOM 657 N N . ILE A 1 86 ? 27.181 0.889 -8.013 1.00 52.12 86 ILE A N 1
ATOM 658 C CA . ILE A 1 86 ? 27.560 1.557 -9.269 1.00 52.12 86 ILE A CA 1
ATOM 659 C C . ILE A 1 86 ? 29.069 1.485 -9.584 1.00 52.12 86 ILE A C 1
ATOM 661 O O . ILE A 1 86 ? 29.384 1.180 -10.738 1.00 52.12 86 ILE A O 1
ATOM 665 N N . PRO A 1 87 ? 30.028 1.659 -8.643 1.00 53.62 87 PRO A N 1
ATOM 666 C CA . PRO A 1 87 ? 31.441 1.631 -9.028 1.00 53.62 87 PRO A CA 1
ATOM 667 C C . PRO A 1 87 ? 31.900 0.234 -9.472 1.00 53.62 87 PRO A C 1
ATOM 669 O O . PRO A 1 87 ? 32.667 0.111 -10.423 1.00 53.62 87 PRO A O 1
ATOM 672 N N . GLN A 1 88 ? 31.396 -0.835 -8.847 1.00 55.72 88 GLN A N 1
ATOM 673 C CA . GLN A 1 88 ? 31.810 -2.207 -9.170 1.00 55.72 88 GLN A CA 1
ATOM 674 C C . GLN A 1 88 ? 31.244 -2.691 -10.510 1.00 55.72 88 GLN A C 1
ATOM 676 O O . GLN A 1 88 ? 31.947 -3.356 -11.272 1.00 55.72 88 GLN A O 1
ATOM 681 N N . ILE A 1 89 ? 29.996 -2.333 -10.830 1.00 60.06 89 ILE A N 1
ATOM 682 C CA . ILE A 1 89 ? 29.386 -2.674 -12.120 1.00 60.06 89 ILE A CA 1
ATOM 683 C C . ILE A 1 89 ? 30.011 -1.832 -13.243 1.00 60.06 89 ILE A C 1
ATOM 685 O O . ILE A 1 89 ? 30.334 -2.389 -14.291 1.00 60.06 89 ILE A O 1
ATOM 689 N N . GLN A 1 90 ? 30.291 -0.536 -13.023 1.00 57.69 90 GLN A N 1
ATOM 690 C CA . GLN A 1 90 ? 31.044 0.274 -13.992 1.00 57.69 90 GLN A CA 1
ATOM 691 C C . GLN A 1 90 ? 32.447 -0.282 -14.250 1.00 57.69 90 GLN A C 1
ATOM 693 O O . GLN A 1 90 ? 32.849 -0.349 -15.409 1.00 57.69 90 GLN A O 1
ATOM 698 N N . GLN A 1 91 ? 33.175 -0.728 -13.219 1.00 61.59 91 GLN A N 1
ATOM 699 C CA . GLN A 1 91 ? 34.497 -1.328 -13.418 1.00 61.59 91 GLN A CA 1
ATOM 700 C C . GLN A 1 91 ? 34.437 -2.618 -14.239 1.00 61.59 91 GLN A C 1
ATOM 702 O O . GLN A 1 91 ? 35.237 -2.783 -15.159 1.00 61.59 91 GLN A O 1
ATOM 707 N N . ARG A 1 92 ? 33.461 -3.501 -13.982 1.00 62.69 92 ARG A N 1
ATOM 708 C CA . ARG A 1 92 ? 33.288 -4.722 -14.787 1.00 62.69 92 ARG A CA 1
ATOM 709 C C . ARG A 1 92 ? 32.918 -4.418 -16.239 1.00 62.69 92 ARG A C 1
ATOM 711 O O . ARG A 1 92 ? 33.408 -5.081 -17.147 1.00 62.69 92 ARG A O 1
ATOM 718 N N . LEU A 1 93 ? 32.089 -3.403 -16.480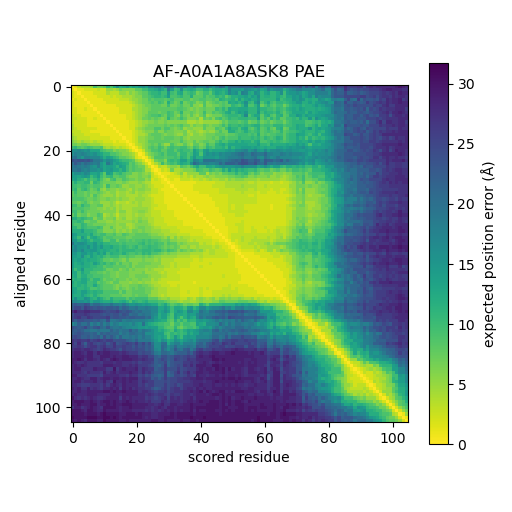 1.00 57.88 93 LEU A N 1
ATOM 719 C CA . LEU A 1 93 ? 31.736 -2.978 -17.838 1.00 57.88 93 LEU A CA 1
ATOM 720 C C . LEU A 1 93 ? 32.918 -2.314 -18.566 1.00 57.88 93 LEU A C 1
ATOM 722 O O . LEU A 1 93 ? 33.094 -2.526 -19.765 1.00 57.88 93 LEU A O 1
ATOM 726 N N . GLN A 1 94 ? 33.769 -1.565 -17.858 1.00 57.88 94 GLN A N 1
ATOM 727 C CA . GLN A 1 94 ? 34.999 -0.991 -18.417 1.00 57.88 94 GLN A CA 1
ATOM 728 C C . GLN A 1 94 ? 36.049 -2.065 -18.743 1.00 57.88 94 GLN A C 1
ATOM 730 O O . GLN A 1 94 ? 36.660 -1.991 -19.808 1.00 57.88 94 GLN A O 1
ATOM 735 N N . SER A 1 95 ? 36.212 -3.093 -17.899 1.00 57.38 95 SER A N 1
ATOM 736 C CA . SER A 1 95 ? 37.111 -4.224 -18.184 1.00 57.38 95 SER A CA 1
ATOM 737 C C . SER A 1 95 ? 36.618 -5.092 -19.346 1.00 57.38 95 SER A C 1
ATOM 739 O O . SER A 1 95 ? 37.410 -5.636 -20.111 1.00 57.38 95 SER A O 1
ATOM 741 N N . LEU A 1 96 ? 35.299 -5.202 -19.525 1.00 58.66 96 LEU A N 1
ATOM 742 C CA . LEU A 1 96 ? 34.718 -5.833 -20.712 1.00 58.66 96 LEU A CA 1
ATOM 743 C C . LEU A 1 96 ? 35.014 -5.002 -21.970 1.00 58.66 96 LEU A C 1
ATOM 745 O O . LEU A 1 96 ? 35.407 -5.564 -22.985 1.00 58.66 96 LEU A O 1
ATOM 749 N N . LYS A 1 97 ? 34.928 -3.666 -21.902 1.00 52.31 97 LYS A N 1
ATOM 750 C CA . LYS A 1 97 ? 35.193 -2.774 -23.045 1.00 52.31 97 LYS A CA 1
ATOM 751 C C . LYS A 1 97 ? 36.652 -2.807 -23.531 1.00 52.31 97 LYS A C 1
ATOM 753 O O . LYS A 1 97 ? 36.877 -2.680 -24.731 1.00 52.31 97 LYS A O 1
ATOM 758 N N . SER A 1 98 ? 37.634 -3.014 -22.648 1.00 51.34 98 SER A N 1
ATOM 759 C CA . SER A 1 98 ? 39.043 -3.174 -23.054 1.00 51.34 98 SER A CA 1
ATOM 760 C C . SER A 1 98 ? 39.330 -4.520 -23.729 1.00 51.34 98 SER A C 1
ATOM 762 O O . SER A 1 98 ? 40.273 -4.618 -24.507 1.00 51.34 98 SER A O 1
ATOM 764 N N . SER A 1 99 ? 38.491 -5.533 -23.493 1.00 54.03 99 SER A N 1
ATOM 765 C CA . SER A 1 99 ? 38.638 -6.879 -24.065 1.00 54.03 99 SER A CA 1
ATOM 766 C C . SER A 1 99 ? 38.231 -6.954 -25.545 1.00 54.03 99 SER A C 1
ATOM 768 O O . SER A 1 99 ? 38.664 -7.853 -26.257 1.00 54.03 99 SER A O 1
ATOM 770 N N . PHE A 1 100 ? 37.417 -6.004 -26.025 1.00 50.62 100 PHE A N 1
ATOM 771 C CA . PHE A 1 100 ? 36.917 -5.965 -27.408 1.00 50.62 100 PHE A CA 1
ATOM 772 C C . PHE A 1 100 ? 37.745 -5.077 -28.356 1.00 50.62 100 PHE A C 1
ATOM 774 O O . PHE A 1 100 ? 37.388 -4.954 -29.523 1.00 50.62 100 PHE A O 1
ATOM 781 N N . CYS A 1 101 ? 38.841 -4.460 -27.890 1.00 46.50 101 CYS A N 1
ATOM 782 C CA . CYS A 1 101 ? 39.693 -3.594 -28.723 1.00 46.50 101 CYS A CA 1
ATOM 783 C C . CYS A 1 101 ? 40.977 -4.277 -29.239 1.00 46.50 101 CYS A C 1
ATOM 785 O O . CYS A 1 101 ? 41.846 -3.615 -29.801 1.00 46.50 101 CYS A O 1
ATOM 787 N N . SER A 1 102 ? 41.100 -5.597 -29.090 1.00 46.75 102 SER A N 1
ATOM 788 C CA . SER A 1 102 ? 42.172 -6.376 -29.719 1.00 46.75 102 SER A CA 1
ATOM 789 C C . SER A 1 102 ? 41.635 -6.996 -31.007 1.00 46.75 102 SER A C 1
ATOM 791 O O . SER A 1 102 ? 41.162 -8.130 -31.016 1.00 46.75 102 SER A O 1
ATOM 793 N N . ARG A 1 103 ? 41.647 -6.217 -32.092 1.00 43.91 103 ARG A N 1
ATOM 794 C CA . ARG A 1 103 ? 41.407 -6.717 -33.452 1.00 43.91 103 ARG A CA 1
ATOM 795 C C . ARG A 1 103 ? 42.512 -7.729 -33.796 1.00 43.91 103 ARG A C 1
ATOM 797 O O . ARG A 1 103 ? 43.677 -7.349 -33.703 1.00 43.91 103 ARG A O 1
ATOM 804 N N . PRO A 1 104 ? 42.196 -8.971 -34.194 1.00 41.31 104 PRO A N 1
ATOM 805 C CA . PRO A 1 104 ? 43.171 -9.804 -34.875 1.00 41.31 104 PRO A CA 1
ATOM 806 C C . PRO A 1 104 ? 43.250 -9.340 -36.339 1.00 41.31 104 PRO A C 1
ATOM 808 O O . PRO A 1 104 ? 42.230 -9.297 -37.030 1.00 41.31 104 PRO A O 1
ATOM 811 N N . GLU A 1 105 ? 44.440 -8.932 -36.779 1.00 37.88 105 GLU A N 1
ATOM 812 C CA . GLU A 1 105 ? 44.892 -9.167 -38.159 1.00 37.88 105 GLU A CA 1
ATOM 813 C C . GLU A 1 105 ? 45.715 -10.454 -38.183 1.00 37.88 105 GLU A C 1
ATOM 815 O O . GLU A 1 105 ? 46.432 -10.699 -37.183 1.00 37.88 105 GLU A O 1
#

Secondary structure (DSSP, 8-state):
-HHHHHHHHHHHHHHHHTS-------HHHHHHHHH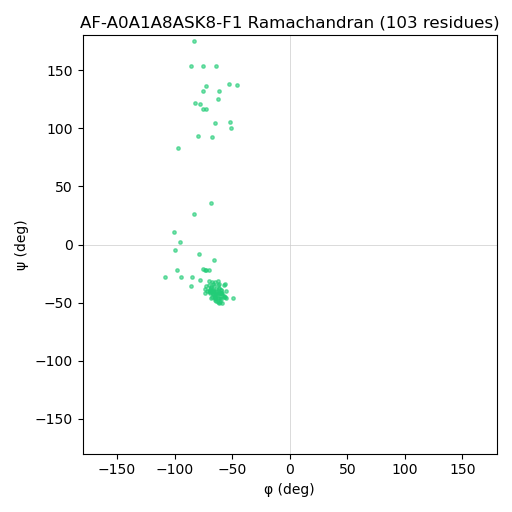HHHHHHHHHHGGGS---HHH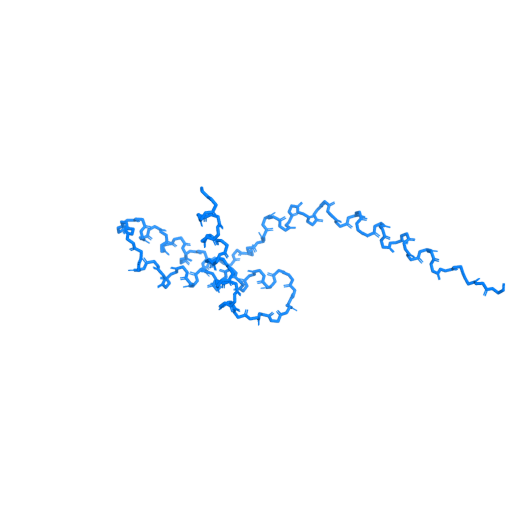HHHHHHHHHHHHH-------HHHHHHHHHHHHHHHHHHHHHHHHT-----

Sequence (105 aa):
SKLEKADILEMTVRFLRDLPSSPVKDSADSYREGYKACLQRVSALLPKTSMDQDACQRVHEFVQQSMSTTVTPTCLNCCAQSSRAIPQIQQRLQSLKSSFCSRPE

InterPro domains:
  IPR036638 Helix-loop-helix DNA-binding domain superfamily [G3DSA:4.10.280.10] (1-21)
  IPR050370 Hairy and Enhancer of Split/HEY-related [PTHR10985] (1-70)

pLDDT: mean 75.16, std 17.12, range [37.88, 96.56]

Radius of gyration: 21.49 Å; Cα contacts (8 Å, |Δi|>4): 18; chains: 1; bounding box: 58×43×54 Å

Foldseek 3Di:
DVVVVVVVVVVVVVVVVPDPDDDDDDPLVVCVVVVLVVLVVCLVCLVVDPDDPVVSVVSVVVSVVVNPDPPSPPPPVVVVCCVPPVVVVVVVVVVVVVVPPDDDD

Organism: Nothobranchius furzeri (NCBI:txid105023)

Solvent-accessible surface area (backbone atoms only — not comparable to full-atom values): 6407 Å² total; per-residue (Å²): 110,75,62,59,55,50,49,54,49,50,55,48,54,52,53,60,68,72,48,79,86,69,79,93,54,61,69,69,58,45,47,45,55,50,49,50,54,47,47,55,52,47,64,72,43,53,86,76,49,95,65,56,70,68,59,49,48,54,52,49,51,52,44,54,51,63,71,67,46,88,60,80,74,67,57,65,68,56,57,61,41,55,77,66,50,49,68,61,52,52,50,54,53,51,58,53,57,64,68,73,70,71,76,85,128

Mean predicted aligned error: 14.42 Å